Protein AF-A0A7V6P9Z0-F1 (afdb_monomer_lite)

pLDDT: mean 88.39, std 8.1, range [55.75, 95.69]

Radius of gyration: 16.07 Å; chains: 1; bounding box: 31×18×47 Å

InterPro domains:
  IPR011547 SLC26A/SulP transporter domain [PF00916] (16-63)

Secondary structure (DSSP, 8-state):
--HHHHHHHHHTS-HHHHHHHHHHHHHHHHHHH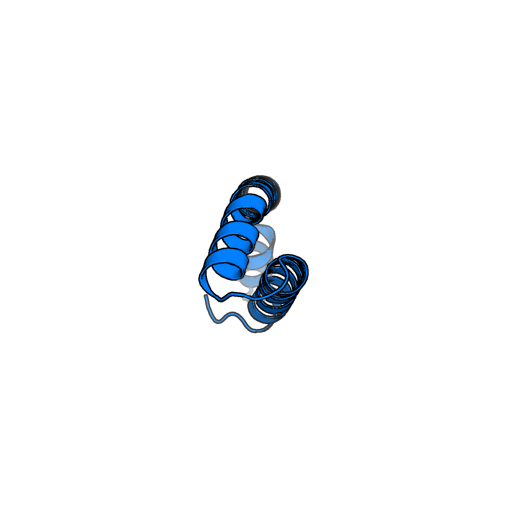HHHHHHTTS-HHHHHHHHHHHHHHHHHH---

Foldseek 3Di:
DDPVVVVVCVVPVCPPVVVVVVVVVLVVQLVVLQVVCVVVVHDSVVSVVVVVVCVVCCVVVPPD

Organism: NCBI:txid94625

Structure (mmCIF, N/CA/C/O backbone):
data_AF-A0A7V6P9Z0-F1
#
_entry.id   AF-A0A7V6P9Z0-F1
#
loop_
_atom_site.group_PDB
_atom_site.id
_atom_site.type_symbol
_atom_site.label_atom_id
_atom_site.label_alt_id
_atom_site.label_comp_id
_atom_site.label_asym_id
_atom_site.label_entity_id
_atom_site.label_seq_id
_atom_site.pdbx_PDB_ins_code
_atom_site.Cartn_x
_atom_site.Cartn_y
_atom_site.Cartn_z
_atom_site.occupancy
_atom_site.B_iso_or_equiv
_atom_site.auth_seq_id
_atom_site.auth_comp_id
_atom_site.auth_asym_id
_atom_site.auth_atom_id
_atom_site.pdbx_PDB_model_num
ATOM 1 N N . MET A 1 1 ? 12.254 -3.212 -33.378 1.00 55.75 1 MET A N 1
ATOM 2 C CA . MET A 1 1 ? 12.593 -3.202 -31.936 1.00 55.75 1 MET A CA 1
ATOM 3 C C . MET A 1 1 ? 11.669 -4.170 -31.216 1.00 55.75 1 MET A C 1
ATOM 5 O O . MET A 1 1 ? 10.459 -4.064 -31.357 1.00 55.75 1 MET A O 1
ATOM 9 N N . THR A 1 2 ? 12.228 -5.176 -30.550 1.00 70.69 2 THR A N 1
ATOM 10 C CA . THR A 1 2 ? 11.508 -6.295 -29.924 1.00 70.69 2 THR A CA 1
ATOM 11 C C . THR A 1 2 ? 10.607 -5.806 -28.783 1.00 70.69 2 THR A C 1
ATOM 13 O O . THR A 1 2 ? 11.093 -5.190 -27.839 1.00 70.69 2 THR A O 1
ATOM 16 N N . ARG A 1 3 ? 9.295 -6.092 -28.848 1.00 73.69 3 ARG A N 1
ATOM 17 C CA . ARG A 1 3 ? 8.284 -5.689 -27.840 1.00 73.69 3 ARG A CA 1
ATOM 18 C C . ARG A 1 3 ? 8.690 -6.033 -26.397 1.00 73.69 3 ARG A C 1
ATOM 20 O O . ARG A 1 3 ? 8.421 -5.266 -25.483 1.00 73.69 3 ARG A O 1
ATOM 27 N N . LEU A 1 4 ? 9.430 -7.125 -26.207 1.00 75.19 4 LEU A N 1
ATOM 28 C CA . LEU A 1 4 ? 9.985 -7.550 -24.916 1.00 75.19 4 LEU A CA 1
ATOM 29 C C . LEU A 1 4 ? 10.947 -6.522 -24.291 1.00 75.19 4 LEU A C 1
ATOM 31 O O . LEU A 1 4 ? 10.932 -6.307 -23.081 1.00 75.19 4 LEU A O 1
ATOM 35 N N . ALA A 1 5 ? 11.765 -5.850 -25.105 1.00 76.50 5 ALA A N 1
ATOM 36 C CA . ALA A 1 5 ? 12.701 -4.833 -24.629 1.00 76.50 5 ALA A CA 1
ATOM 37 C C . ALA A 1 5 ? 12.006 -3.507 -24.274 1.00 76.50 5 ALA A C 1
ATOM 39 O O . ALA A 1 5 ? 12.570 -2.713 -23.522 1.00 76.50 5 ALA A O 1
ATOM 40 N N . ALA A 1 6 ? 10.808 -3.256 -24.815 1.00 77.31 6 ALA A N 1
ATOM 41 C CA . ALA A 1 6 ? 9.969 -2.125 -24.426 1.00 77.31 6 ALA A CA 1
ATOM 42 C C . ALA A 1 6 ? 9.306 -2.389 -23.066 1.00 77.31 6 ALA A C 1
ATOM 44 O O . ALA A 1 6 ? 9.517 -1.602 -22.151 1.00 77.31 6 ALA A O 1
ATOM 45 N N . TYR A 1 7 ? 8.665 -3.553 -22.883 1.00 77.38 7 TYR A N 1
ATOM 46 C CA . TYR A 1 7 ? 8.060 -3.952 -21.601 1.00 77.38 7 TYR A CA 1
ATOM 47 C C . TYR A 1 7 ? 9.059 -3.957 -20.441 1.00 77.38 7 TYR A C 1
ATOM 49 O O . TYR A 1 7 ? 8.771 -3.433 -19.369 1.00 77.38 7 TYR A O 1
ATOM 57 N N . ARG A 1 8 ? 10.271 -4.493 -20.653 1.00 75.75 8 ARG A N 1
ATOM 58 C CA . ARG A 1 8 ? 11.322 -4.475 -19.622 1.00 75.75 8 ARG A CA 1
ATOM 59 C C . ARG A 1 8 ? 11.739 -3.053 -19.247 1.00 75.75 8 ARG A C 1
ATOM 61 O O . ARG A 1 8 ? 12.093 -2.809 -18.100 1.00 75.75 8 ARG A O 1
ATOM 68 N N . ARG A 1 9 ? 11.734 -2.130 -20.213 1.00 77.81 9 ARG A N 1
ATOM 69 C CA . ARG A 1 9 ? 12.042 -0.721 -19.960 1.00 77.81 9 ARG A CA 1
ATOM 70 C C . ARG A 1 9 ? 10.905 -0.016 -19.248 1.00 77.81 9 ARG A C 1
ATOM 72 O O . ARG A 1 9 ? 11.202 0.833 -18.439 1.00 77.81 9 ARG A O 1
ATOM 79 N N . GLU A 1 10 ? 9.659 -0.357 -19.534 1.00 78.25 10 GLU A N 1
ATOM 80 C CA . GLU A 1 10 ? 8.483 0.246 -18.906 1.00 78.25 10 GLU A CA 1
ATOM 81 C C . GLU A 1 10 ? 8.367 -0.162 -17.431 1.00 78.25 10 GLU A C 1
ATOM 83 O O . GLU A 1 10 ? 8.273 0.697 -16.564 1.00 78.25 10 GLU A O 1
ATOM 88 N N . TRP A 1 11 ? 8.527 -1.455 -17.132 1.00 79.69 11 TRP A N 1
ATOM 89 C CA . TRP A 1 11 ? 8.443 -1.996 -15.767 1.00 79.69 11 TRP A CA 1
ATOM 90 C C . TRP A 1 11 ? 9.624 -1.635 -14.861 1.00 79.69 11 TRP A C 1
ATOM 92 O O . TRP A 1 11 ? 9.481 -1.588 -13.645 1.00 79.69 11 TRP A O 1
ATOM 102 N N . PHE A 1 12 ? 10.808 -1.420 -15.434 1.00 81.88 12 PHE A N 1
ATOM 103 C CA . PHE A 1 12 ? 12.041 -1.200 -14.671 1.00 81.88 12 PHE A CA 1
ATOM 104 C C . PHE A 1 12 ? 12.756 0.090 -15.080 1.00 81.88 12 PHE A C 1
ATOM 106 O O . PHE A 1 12 ? 13.976 0.197 -14.946 1.00 81.88 12 PHE A O 1
ATOM 113 N N . SER A 1 13 ? 12.006 1.064 -15.603 1.00 81.69 13 SER A N 1
ATOM 114 C CA . SER A 1 13 ? 12.557 2.315 -16.137 1.00 81.69 13 SER A CA 1
ATOM 115 C C . SER A 1 13 ? 13.266 3.131 -15.056 1.00 81.69 13 SER A C 1
ATOM 117 O O . SER A 1 13 ? 14.366 3.634 -15.293 1.00 81.69 13 SER A O 1
ATOM 119 N N . ASN A 1 14 ? 12.664 3.221 -13.861 1.00 86.44 14 ASN A N 1
ATOM 120 C CA . ASN A 1 14 ? 13.112 4.126 -12.809 1.00 86.44 14 ASN A CA 1
ATOM 121 C C . ASN A 1 14 ? 12.935 3.562 -11.390 1.00 86.44 14 ASN A C 1
ATOM 123 O O . ASN A 1 14 ? 12.395 4.210 -10.497 1.00 86.44 14 ASN A O 1
ATOM 127 N N . ILE A 1 15 ? 13.515 2.387 -11.150 1.00 88.25 15 ILE A N 1
ATOM 128 C CA . ILE A 1 15 ? 13.472 1.688 -9.854 1.00 88.25 15 ILE A CA 1
ATOM 129 C C . ILE A 1 15 ? 13.838 2.591 -8.663 1.00 88.25 15 ILE A C 1
ATOM 131 O O . ILE A 1 15 ? 13.223 2.504 -7.606 1.00 88.25 15 ILE A O 1
ATOM 135 N N . ARG A 1 16 ? 14.840 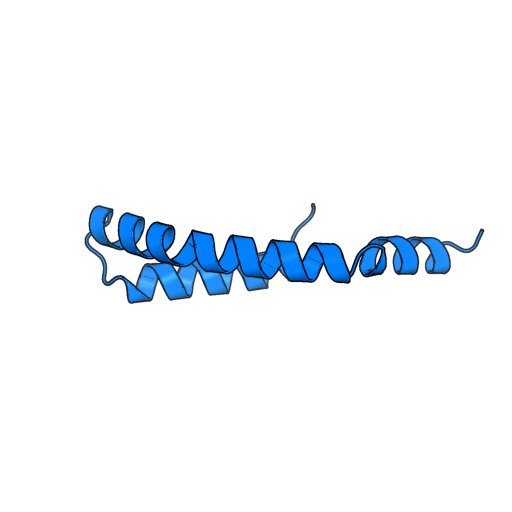3.472 -8.807 1.00 90.38 16 ARG A N 1
ATOM 136 C CA . ARG A 1 16 ? 15.254 4.371 -7.714 1.00 90.38 16 ARG A CA 1
ATOM 137 C C . ARG A 1 16 ? 14.168 5.390 -7.371 1.00 90.38 16 ARG A C 1
ATOM 139 O O . ARG A 1 16 ? 13.931 5.635 -6.193 1.00 90.38 16 ARG A O 1
ATOM 146 N N . GLY A 1 17 ? 13.536 5.977 -8.387 1.00 93.44 17 GLY A N 1
ATOM 147 C CA . GLY A 1 17 ? 12.445 6.927 -8.195 1.00 93.44 17 GLY A CA 1
ATOM 148 C C . GLY A 1 17 ? 11.203 6.260 -7.617 1.00 93.44 17 GLY A C 1
ATOM 149 O O . GLY A 1 17 ? 10.616 6.811 -6.694 1.00 93.44 17 GLY A O 1
ATOM 150 N N . ASP A 1 18 ? 10.869 5.059 -8.091 1.00 91.50 18 ASP A N 1
ATOM 151 C CA . ASP A 1 18 ? 9.686 4.310 -7.650 1.00 91.50 18 ASP A CA 1
ATOM 152 C C . ASP A 1 18 ? 9.811 3.845 -6.191 1.00 91.50 18 ASP A C 1
ATOM 154 O O . ASP A 1 18 ? 8.855 3.907 -5.421 1.00 91.50 18 ASP A O 1
ATOM 158 N N . ILE A 1 19 ? 11.014 3.443 -5.767 1.00 92.81 19 ILE A N 1
ATOM 159 C CA . ILE A 1 19 ? 11.276 3.091 -4.365 1.00 92.81 19 ILE A CA 1
ATOM 160 C C . ILE A 1 19 ? 11.193 4.332 -3.469 1.00 92.81 19 ILE A C 1
ATOM 162 O O . ILE A 1 19 ? 10.563 4.287 -2.412 1.00 92.81 19 ILE A O 1
ATOM 166 N N . LEU A 1 20 ? 11.817 5.445 -3.872 1.00 95.38 20 LEU A N 1
ATOM 167 C CA . LEU A 1 20 ? 11.788 6.680 -3.086 1.00 95.38 20 LEU A CA 1
ATOM 168 C C . LEU A 1 20 ? 10.367 7.241 -2.969 1.00 95.38 20 LEU A C 1
ATOM 170 O O . LEU A 1 20 ? 9.950 7.601 -1.870 1.00 95.38 20 LEU A O 1
ATOM 174 N N . SER A 1 21 ? 9.615 7.282 -4.071 1.00 94.19 21 SER A N 1
ATOM 175 C CA . SER A 1 21 ? 8.227 7.748 -4.066 1.00 94.19 21 SER A CA 1
ATOM 176 C C . SER A 1 21 ? 7.341 6.835 -3.218 1.00 94.19 21 SER A C 1
ATOM 178 O O . SER A 1 21 ? 6.583 7.341 -2.394 1.00 94.19 21 SER A O 1
ATOM 180 N N . GLY A 1 22 ? 7.502 5.512 -3.324 1.00 92.88 22 GLY A N 1
ATOM 181 C CA . GLY A 1 22 ? 6.774 4.540 -2.511 1.00 92.88 22 GLY A CA 1
ATOM 182 C C . GLY A 1 22 ? 6.995 4.727 -1.009 1.00 92.88 22 GLY A C 1
ATOM 183 O O . GLY A 1 22 ? 6.029 4.740 -0.250 1.00 92.88 22 GLY A O 1
ATOM 184 N N . ILE A 1 23 ? 8.240 4.944 -0.570 1.00 94.81 23 ILE A N 1
ATOM 185 C CA . ILE A 1 23 ? 8.554 5.197 0.848 1.00 94.81 23 ILE A CA 1
ATOM 186 C C . ILE A 1 23 ? 7.931 6.514 1.322 1.00 94.81 23 ILE A C 1
ATOM 188 O O . ILE A 1 23 ? 7.310 6.553 2.383 1.00 94.81 23 ILE A O 1
ATOM 192 N N . VAL A 1 24 ? 8.078 7.590 0.545 1.00 95.50 24 VAL A N 1
ATOM 193 C CA . VAL A 1 24 ? 7.534 8.911 0.903 1.00 95.50 24 VAL A CA 1
ATOM 194 C C . VAL A 1 24 ? 6.013 8.858 1.025 1.00 95.50 24 VAL A C 1
ATOM 196 O O . VAL A 1 24 ? 5.454 9.348 2.006 1.00 95.50 24 VAL A O 1
ATOM 199 N N . VAL A 1 25 ? 5.347 8.221 0.063 1.00 94.81 25 VAL A N 1
ATOM 200 C CA . VAL A 1 25 ? 3.893 8.045 0.065 1.00 94.81 25 VAL A CA 1
ATOM 201 C C . VAL A 1 25 ? 3.459 7.169 1.241 1.00 94.81 25 VAL A C 1
ATOM 203 O O . VAL A 1 25 ? 2.543 7.547 1.965 1.00 94.81 25 VAL A O 1
ATOM 206 N N . ALA A 1 26 ? 4.150 6.057 1.514 1.00 92.56 26 ALA A N 1
ATOM 207 C CA . ALA A 1 26 ? 3.835 5.194 2.654 1.00 92.56 26 ALA A CA 1
ATOM 208 C C . ALA A 1 26 ? 3.921 5.938 3.997 1.00 92.56 26 ALA A C 1
ATOM 210 O O . ALA A 1 26 ? 3.043 5.775 4.842 1.00 92.56 26 ALA A O 1
ATOM 211 N N . LEU A 1 27 ? 4.934 6.789 4.186 1.00 93.62 27 LEU A N 1
ATOM 212 C CA . LEU A 1 27 ? 5.055 7.621 5.387 1.00 93.62 27 LEU A CA 1
ATOM 213 C C . LEU A 1 27 ? 3.935 8.667 5.486 1.00 93.62 27 LEU A C 1
ATOM 215 O O . LEU A 1 27 ? 3.445 8.927 6.584 1.00 93.62 27 LEU A O 1
ATOM 219 N N . ALA A 1 28 ? 3.507 9.236 4.357 1.00 94.31 28 ALA A N 1
ATOM 220 C CA . ALA A 1 28 ? 2.398 10.188 4.307 1.00 94.31 28 ALA A CA 1
ATOM 221 C C . ALA A 1 28 ? 1.033 9.538 4.611 1.00 94.31 28 ALA A C 1
ATOM 223 O O . ALA A 1 28 ? 0.191 10.162 5.255 1.00 94.31 28 ALA A O 1
ATOM 224 N N . LEU A 1 29 ? 0.832 8.274 4.219 1.00 92.81 29 LEU A N 1
ATOM 225 C CA . LEU A 1 29 ? -0.422 7.540 4.430 1.00 92.81 29 LEU A CA 1
ATOM 226 C C . LEU A 1 29 ? -0.687 7.160 5.895 1.00 92.81 29 LEU A C 1
ATOM 228 O O . LEU A 1 29 ? -1.842 6.952 6.261 1.00 92.81 29 LEU A O 1
ATOM 232 N N . ILE A 1 30 ? 0.342 7.072 6.746 1.00 90.75 30 ILE A N 1
ATOM 233 C CA . ILE A 1 30 ? 0.179 6.696 8.163 1.00 90.75 30 ILE A CA 1
ATOM 234 C C . ILE A 1 30 ? -0.771 7.660 8.901 1.00 90.75 30 ILE A C 1
ATOM 236 O O . ILE A 1 30 ? -1.783 7.195 9.430 1.00 90.75 30 ILE A O 1
ATOM 240 N N . PRO A 1 31 ? -0.510 8.982 8.959 1.00 93.31 31 PRO A N 1
ATOM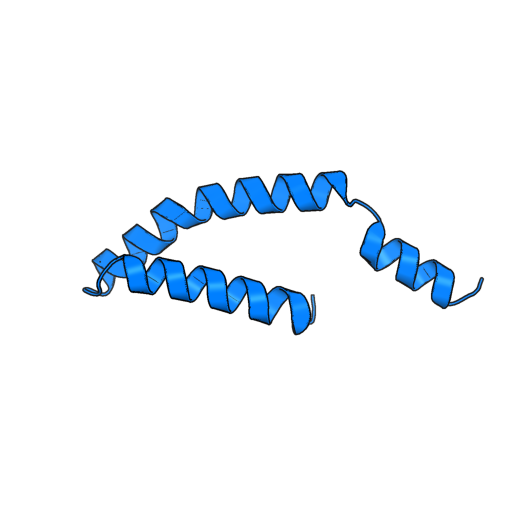 241 C CA . PRO A 1 31 ? -1.418 9.910 9.631 1.00 93.31 31 PRO A CA 1
ATOM 242 C C . PRO A 1 31 ? -2.780 10.024 8.931 1.00 93.31 31 PRO A C 1
ATOM 244 O O . PRO A 1 31 ? -3.792 10.195 9.610 1.00 93.31 31 PRO A O 1
ATOM 247 N N . GLU A 1 32 ? -2.831 9.892 7.602 1.00 93.31 32 GLU A N 1
ATOM 248 C CA . GLU A 1 32 ? -4.072 9.964 6.821 1.00 93.31 32 GLU A CA 1
ATOM 249 C C . GLU A 1 32 ? -5.029 8.807 7.160 1.00 93.31 32 GLU A C 1
ATOM 251 O O . GLU A 1 32 ? -6.193 9.030 7.501 1.00 93.31 32 GLU A O 1
ATOM 256 N N . ALA A 1 33 ? -4.523 7.570 7.166 1.00 93.06 33 ALA A N 1
ATOM 257 C CA . ALA A 1 33 ? -5.302 6.379 7.493 1.00 93.06 33 ALA A CA 1
ATOM 258 C C . ALA A 1 33 ? -5.807 6.387 8.946 1.00 93.06 33 ALA A C 1
ATOM 260 O O . ALA A 1 33 ? -6.931 5.955 9.224 1.00 93.06 33 ALA A O 1
ATOM 261 N N . ILE A 1 34 ? -4.998 6.906 9.877 1.00 92.62 34 ILE A N 1
ATOM 262 C CA . ILE A 1 34 ? -5.392 7.080 11.280 1.00 92.62 34 ILE A CA 1
ATOM 263 C C . ILE A 1 34 ? -6.502 8.134 11.386 1.00 92.62 34 ILE A C 1
ATOM 265 O O . ILE A 1 34 ? -7.524 7.874 12.021 1.00 92.62 34 ILE A O 1
ATOM 269 N N . GLY A 1 35 ? -6.347 9.287 10.728 1.00 94.25 35 GLY A N 1
ATOM 270 C CA . GLY A 1 35 ? -7.343 10.361 10.726 1.00 94.25 35 GLY A CA 1
ATOM 271 C C . GLY A 1 35 ? -8.697 9.914 10.172 1.00 94.25 35 GLY A C 1
ATOM 272 O O . GLY A 1 35 ? -9.725 10.124 10.817 1.00 94.25 35 GLY A O 1
ATOM 273 N N . PHE A 1 36 ? -8.709 9.222 9.030 1.00 93.44 36 PHE A N 1
ATOM 274 C CA . PHE A 1 36 ? -9.949 8.692 8.455 1.00 93.44 36 PHE A CA 1
ATOM 275 C C . PHE A 1 36 ? -10.606 7.623 9.324 1.00 93.44 36 PHE A C 1
ATOM 277 O O . PHE A 1 36 ? -11.831 7.609 9.436 1.00 93.44 36 PHE A O 1
ATOM 284 N N . SER A 1 37 ? -9.820 6.773 9.987 1.00 92.44 37 SER A N 1
ATOM 285 C CA . SER A 1 37 ? -10.370 5.778 10.917 1.00 92.44 37 SER A CA 1
ATOM 286 C C . SER A 1 37 ? -11.063 6.438 12.109 1.00 92.44 37 SER A C 1
ATOM 288 O O . SER A 1 37 ? -12.168 6.042 12.473 1.00 92.44 37 SER A O 1
ATOM 290 N N . VAL A 1 38 ? -10.458 7.494 12.665 1.00 92.50 38 VAL A N 1
ATOM 291 C CA . VAL A 1 38 ? -11.040 8.265 13.775 1.00 92.50 38 VAL A CA 1
ATOM 292 C C . VAL A 1 38 ? -12.336 8.956 13.349 1.00 92.50 38 VAL A C 1
ATOM 294 O O . VAL A 1 38 ? -13.322 8.891 14.080 1.00 92.50 38 VAL A O 1
ATOM 297 N N . ILE A 1 39 ? -12.371 9.566 12.159 1.00 94.38 39 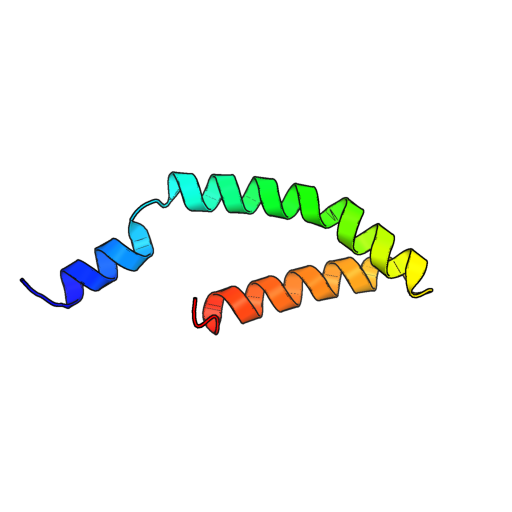ILE A N 1
ATOM 298 C CA . ILE A 1 39 ? -13.587 10.201 11.618 1.00 94.38 39 ILE A CA 1
ATOM 299 C C . ILE A 1 39 ? -14.701 9.167 11.398 1.00 94.38 39 ILE A C 1
ATOM 301 O O . ILE A 1 39 ? -15.866 9.446 11.674 1.00 94.38 39 ILE A O 1
ATOM 305 N N . ALA A 1 40 ? -14.351 7.968 10.933 1.00 92.44 40 ALA A N 1
ATOM 306 C CA . ALA A 1 40 ? -15.293 6.876 10.710 1.00 92.44 40 ALA A CA 1
ATOM 307 C C . ALA A 1 40 ? -15.712 6.137 12.000 1.00 92.44 40 ALA A C 1
ATOM 309 O O . ALA A 1 40 ? -16.554 5.243 11.935 1.00 92.44 40 ALA A O 1
ATOM 310 N N . GLY A 1 41 ? -15.146 6.483 13.164 1.00 91.19 41 GLY A N 1
ATOM 311 C CA . GLY A 1 41 ? -15.451 5.834 14.444 1.00 91.19 41 GLY A CA 1
ATOM 312 C C . GLY A 1 41 ? -14.951 4.387 14.551 1.00 91.19 41 GLY A C 1
ATOM 313 O O . GLY A 1 41 ? -15.461 3.625 15.372 1.00 91.19 41 GLY A O 1
ATOM 314 N N . VAL A 1 42 ? -13.977 3.996 13.724 1.00 93.19 42 VAL A N 1
ATOM 315 C CA . VAL A 1 42 ? -13.375 2.654 13.712 1.00 93.19 42 VAL A CA 1
ATOM 316 C C . VAL A 1 42 ? -11.966 2.682 14.301 1.00 93.19 42 VAL A C 1
ATOM 318 O O . VAL A 1 42 ? -11.303 3.718 14.331 1.00 93.19 42 VAL A O 1
ATOM 321 N N . ASP A 1 43 ? -11.485 1.530 14.772 1.00 93.00 43 ASP A N 1
ATOM 322 C CA . ASP A 1 43 ? -10.124 1.424 15.302 1.00 93.00 43 ASP A CA 1
ATOM 323 C C . ASP A 1 43 ? -9.085 1.778 14.211 1.00 93.00 43 ASP A C 1
ATOM 325 O O . ASP A 1 43 ? -9.189 1.265 13.090 1.00 93.00 43 ASP A O 1
ATOM 329 N N . PRO A 1 44 ? -8.061 2.605 14.511 1.00 90.44 44 PRO A N 1
ATOM 330 C CA . PRO A 1 44 ? -7.038 3.023 13.548 1.00 90.44 44 PRO A CA 1
ATOM 331 C C . PRO A 1 44 ? -6.332 1.883 12.814 1.00 90.44 44 PRO A C 1
ATOM 333 O O . PRO A 1 44 ? -5.865 2.068 11.686 1.00 90.44 44 PRO A O 1
ATOM 336 N N . LYS A 1 45 ? -6.267 0.688 13.414 1.00 90.56 45 LYS A N 1
ATOM 337 C CA . LYS A 1 45 ? -5.692 -0.491 12.758 1.00 90.56 45 LYS A CA 1
ATOM 338 C C . LYS A 1 45 ? -6.443 -0.822 11.474 1.00 90.56 45 LYS A C 1
ATOM 340 O O . LYS A 1 45 ? -5.807 -1.210 10.500 1.00 90.56 45 LYS A O 1
ATOM 345 N N . VAL A 1 46 ? -7.764 -0.641 11.445 1.00 91.44 46 VAL A N 1
ATOM 346 C CA . VAL A 1 46 ? -8.590 -0.936 10.266 1.00 91.44 46 VAL A CA 1
ATOM 347 C C . VAL A 1 46 ? -8.164 -0.068 9.081 1.00 91.44 46 VAL A C 1
ATOM 349 O O . VAL A 1 46 ? -7.976 -0.600 7.989 1.00 91.44 46 VAL A O 1
ATOM 352 N N . GLY A 1 47 ? -7.925 1.230 9.289 1.00 90.38 47 GLY A N 1
ATOM 353 C CA . GLY A 1 47 ? -7.459 2.124 8.225 1.00 90.38 47 GLY A CA 1
ATOM 354 C C . GLY A 1 47 ? -6.074 1.767 7.698 1.00 90.38 47 GLY A C 1
ATOM 355 O O . GLY A 1 47 ? -5.858 1.798 6.486 1.00 90.38 47 GLY A O 1
ATOM 356 N N . LEU A 1 48 ? -5.150 1.370 8.579 1.00 90.81 48 LEU A N 1
ATOM 357 C CA . LEU A 1 48 ? -3.807 0.921 8.190 1.00 90.81 48 LEU A CA 1
ATOM 358 C C . LEU A 1 48 ? -3.843 -0.391 7.394 1.00 90.81 48 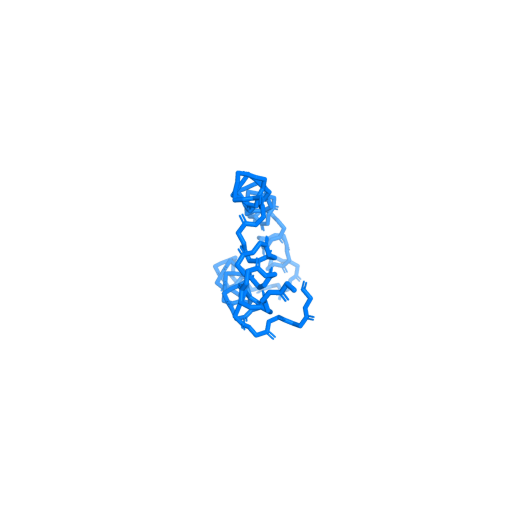LEU A C 1
ATOM 360 O O . LEU A 1 48 ? -3.191 -0.505 6.356 1.00 90.81 48 LEU A O 1
ATOM 364 N N . PHE A 1 49 ? -4.636 -1.372 7.832 1.00 92.81 49 PHE A N 1
ATOM 365 C CA . PHE A 1 49 ? -4.795 -2.625 7.091 1.00 92.81 49 PHE A CA 1
ATOM 366 C C . PHE A 1 49 ? -5.474 -2.405 5.739 1.00 92.81 49 PHE A C 1
ATOM 368 O O . PHE A 1 49 ? -5.050 -2.993 4.744 1.00 92.81 49 PHE A O 1
ATOM 375 N N . ALA A 1 50 ? -6.490 -1.542 5.685 1.00 92.12 50 ALA A N 1
ATOM 376 C CA . ALA A 1 50 ? -7.187 -1.222 4.447 1.00 92.12 50 ALA A CA 1
ATOM 377 C C . ALA A 1 50 ? -6.254 -0.557 3.426 1.00 92.12 50 ALA A C 1
ATOM 379 O O . ALA A 1 50 ? -6.193 -0.991 2.277 1.00 92.12 50 ALA A O 1
ATOM 380 N N . SER A 1 51 ? -5.484 0.449 3.845 1.00 91.25 51 SER A N 1
ATOM 381 C CA . SER A 1 51 ? -4.560 1.150 2.948 1.00 91.25 51 SER A CA 1
ATOM 382 C C . SER A 1 51 ? -3.440 0.235 2.436 1.00 91.25 51 SER A C 1
ATOM 384 O O . SER A 1 51 ? -3.148 0.257 1.239 1.00 91.25 51 SER A O 1
ATOM 386 N N . PHE A 1 52 ? -2.892 -0.653 3.273 1.00 92.19 52 PHE A N 1
ATOM 387 C CA . PHE A 1 52 ? -1.935 -1.670 2.821 1.00 92.19 52 PHE A CA 1
ATOM 388 C C . PHE A 1 52 ? -2.549 -2.673 1.829 1.00 92.19 52 PHE A C 1
ATOM 390 O O . PHE A 1 52 ? -1.984 -2.913 0.761 1.00 92.19 52 PHE A O 1
ATOM 397 N N . ALA A 1 53 ? -3.717 -3.240 2.148 1.00 94.25 53 ALA A N 1
ATOM 398 C CA . ALA A 1 53 ? -4.371 -4.230 1.293 1.00 94.25 53 ALA A CA 1
ATOM 399 C C . ALA A 1 53 ? -4.703 -3.656 -0.093 1.00 94.25 53 ALA A C 1
ATOM 401 O O . ALA A 1 53 ? -4.436 -4.298 -1.111 1.00 94.25 53 ALA A O 1
ATOM 402 N N . ILE A 1 54 ? -5.226 -2.427 -0.141 1.00 93.31 54 ILE A N 1
ATOM 403 C CA . ILE A 1 54 ? -5.550 -1.737 -1.395 1.00 93.31 54 ILE A CA 1
ATOM 404 C C . ILE A 1 54 ? -4.279 -1.434 -2.192 1.00 93.31 54 ILE A C 1
ATOM 406 O O . ILE A 1 54 ? -4.265 -1.665 -3.400 1.00 93.31 54 ILE A O 1
ATOM 410 N N . ALA A 1 55 ? -3.201 -0.983 -1.540 1.00 92.62 55 ALA A N 1
ATOM 411 C CA . ALA A 1 55 ? -1.926 -0.738 -2.211 1.00 92.62 55 ALA A CA 1
ATOM 412 C C . ALA A 1 55 ? -1.372 -2.013 -2.868 1.00 92.62 55 ALA A C 1
ATOM 414 O O . ALA A 1 55 ? -0.971 -1.977 -4.031 1.00 92.62 55 ALA A O 1
ATOM 415 N N . CYS A 1 56 ? -1.418 -3.158 -2.178 1.00 93.38 56 CYS A N 1
ATOM 416 C CA . CYS A 1 56 ? -1.002 -4.439 -2.751 1.00 93.38 56 CYS A CA 1
ATOM 417 C C . CYS A 1 56 ? -1.874 -4.849 -3.943 1.00 93.38 56 CYS A C 1
ATOM 419 O O . CYS A 1 56 ? -1.345 -5.178 -5.002 1.00 93.38 56 CYS A O 1
ATOM 421 N N . VAL A 1 57 ? -3.201 -4.815 -3.800 1.00 95.69 57 VAL A N 1
ATOM 422 C CA . VAL A 1 57 ? -4.117 -5.205 -4.885 1.00 95.69 57 VAL A CA 1
ATOM 423 C C . VAL A 1 57 ? -3.939 -4.291 -6.096 1.00 95.69 57 VAL A C 1
ATOM 425 O O . VAL A 1 57 ? -3.827 -4.781 -7.222 1.00 95.69 57 VAL A O 1
ATOM 428 N N . SER A 1 58 ? -3.845 -2.979 -5.878 1.00 92.69 58 SER A N 1
ATOM 429 C CA . SER A 1 58 ? -3.648 -1.998 -6.945 1.00 92.69 58 SER A CA 1
ATOM 430 C C . SER A 1 58 ? -2.275 -2.113 -7.607 1.00 92.69 58 SER A C 1
ATOM 432 O O . SER A 1 58 ? -2.170 -1.819 -8.790 1.00 92.69 58 SER A O 1
ATOM 434 N N . ALA A 1 59 ? -1.233 -2.560 -6.904 1.00 91.06 59 ALA A N 1
ATOM 435 C CA . ALA A 1 59 ? 0.084 -2.766 -7.510 1.00 91.06 59 ALA A CA 1
ATOM 436 C C . ALA A 1 59 ? 0.089 -3.906 -8.547 1.00 91.06 59 ALA A C 1
ATOM 438 O O . ALA A 1 59 ? 0.853 -3.857 -9.506 1.00 91.06 59 ALA A O 1
ATOM 439 N N . PHE A 1 60 ? -0.764 -4.924 -8.374 1.00 89.69 60 PHE A N 1
ATOM 440 C CA . PHE A 1 60 ? -0.858 -6.056 -9.307 1.00 89.69 60 PHE A CA 1
ATOM 441 C C . PHE A 1 60 ? -1.968 -5.903 -10.350 1.00 89.69 60 PHE A C 1
ATOM 443 O O . PHE A 1 60 ? -1.813 -6.357 -11.480 1.00 89.69 60 PHE A O 1
ATOM 450 N N . THR A 1 61 ? -3.101 -5.316 -9.962 1.00 94.00 61 THR A N 1
ATOM 451 C CA . THR A 1 61 ? -4.306 -5.210 -10.808 1.00 94.00 61 THR A CA 1
ATOM 452 C C . THR A 1 61 ? -4.553 -3.797 -11.335 1.00 94.00 61 THR A C 1
ATOM 454 O O . THR A 1 61 ? -5.518 -3.574 -12.066 1.00 94.00 61 THR A O 1
ATOM 457 N N . GLY A 1 62 ? -3.693 -2.839 -10.981 1.00 85.00 62 GLY A N 1
ATOM 458 C CA . GLY A 1 62 ? -3.779 -1.457 -11.432 1.00 85.00 62 GLY A CA 1
ATOM 459 C C . GLY A 1 62 ? -3.633 -1.351 -12.946 1.00 85.00 62 GLY A C 1
ATOM 460 O O . GLY A 1 62 ? -2.699 -1.881 -13.538 1.00 85.00 62 GLY A O 1
ATOM 461 N N . GLY A 1 63 ? -4.581 -0.661 -13.580 1.00 80.69 63 GLY A N 1
ATOM 462 C CA . GLY A 1 63 ? -4.558 -0.381 -15.021 1.00 80.69 63 GLY A CA 1
ATOM 463 C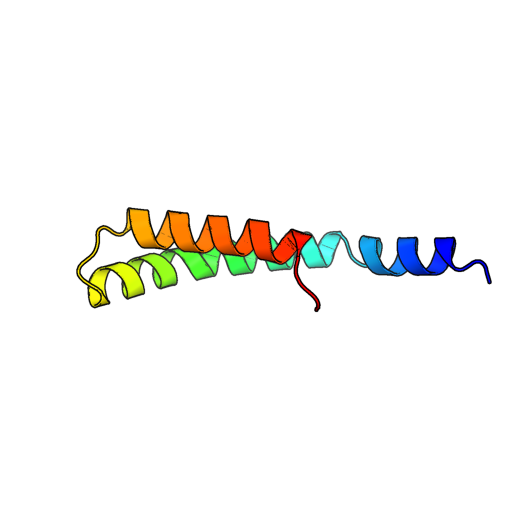 C . GLY A 1 63 ? -3.789 0.888 -15.398 1.00 80.69 63 GLY A C 1
ATOM 464 O O . GLY A 1 63 ? -3.815 1.282 -16.564 1.00 80.69 63 GLY A O 1
ATOM 465 N N . ARG A 1 64 ? -3.170 1.554 -14.419 1.00 67.12 64 ARG A N 1
ATOM 466 C CA . ARG A 1 64 ? -2.408 2.795 -14.559 1.00 67.12 64 ARG A CA 1
ATOM 467 C C . ARG A 1 64 ? -1.165 2.730 -13.692 1.00 67.12 64 ARG A C 1
ATOM 469 O O . ARG A 1 64 ? -0.162 3.333 -14.122 1.00 67.12 64 ARG A O 1
#

Sequence (64 aa):
MTRLAAYRREWFSNIRGDILSGIVVALALIPEAIGFSVIAGVDPKVGLFASFAIACVSAFTGGR